Protein AF-M8AYQ0-F1 (afdb_monomer)

pLDDT: mean 82.87, std 12.77, range [53.0, 97.56]

Radius of gyration: 20.8 Å; Cα contacts (8 Å, |Δi|>4): 155; chains: 1; bounding box: 53×40×56 Å

Structure (mmCIF, N/CA/C/O backbone):
data_AF-M8AYQ0-F1
#
_entry.id   AF-M8AYQ0-F1
#
loop_
_atom_site.group_PDB
_atom_site.id
_atom_site.type_symbol
_atom_site.label_atom_id
_atom_site.label_alt_id
_atom_site.label_comp_id
_atom_site.label_asym_id
_atom_site.label_entity_id
_atom_site.label_seq_id
_atom_site.pdbx_PDB_ins_code
_atom_site.Cartn_x
_atom_site.Cartn_y
_atom_site.Cartn_z
_atom_site.occupancy
_atom_site.B_iso_or_equiv
_atom_site.auth_seq_id
_atom_site.auth_comp_id
_atom_site.auth_asym_id
_atom_site.auth_atom_id
_atom_sit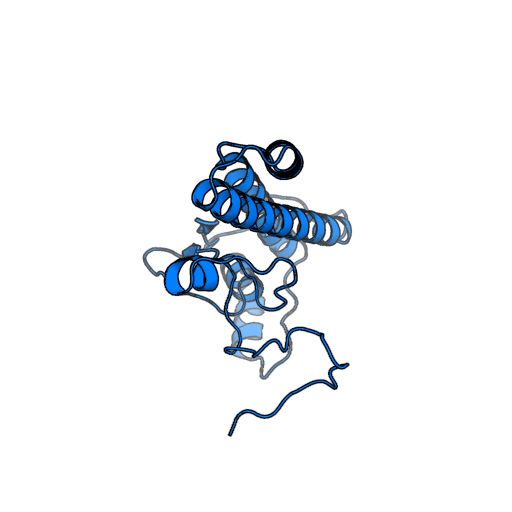e.pdbx_PDB_model_num
ATOM 1 N N . MET A 1 1 ? -28.569 -21.644 6.012 1.00 53.31 1 MET A N 1
ATOM 2 C CA . MET A 1 1 ? -27.765 -22.497 6.914 1.00 53.31 1 MET A CA 1
ATOM 3 C C . MET A 1 1 ? -26.409 -21.833 7.082 1.00 53.31 1 MET A C 1
ATOM 5 O O . MET A 1 1 ? -25.746 -21.615 6.079 1.00 53.31 1 MET A O 1
ATOM 9 N N . VAL A 1 2 ? -26.043 -21.424 8.299 1.00 66.50 2 VAL A N 1
ATOM 10 C CA . VAL A 1 2 ? -24.698 -20.899 8.597 1.00 66.50 2 VAL A CA 1
ATOM 11 C C . VAL A 1 2 ? -23.838 -22.090 9.001 1.00 66.50 2 VAL A C 1
ATOM 13 O O . VAL A 1 2 ? -24.199 -22.808 9.930 1.00 66.50 2 VAL A O 1
ATOM 16 N N . VAL A 1 3 ? -22.746 -22.325 8.277 1.00 73.12 3 VAL A N 1
ATOM 17 C CA . VAL A 1 3 ? -21.782 -23.386 8.590 1.00 73.12 3 VAL A CA 1
ATOM 18 C C . VAL A 1 3 ? -20.567 -22.737 9.234 1.00 73.12 3 VAL A C 1
ATOM 20 O O . VAL A 1 3 ? -19.994 -21.799 8.681 1.00 73.12 3 VAL A O 1
ATOM 23 N N . MET A 1 4 ? -20.187 -23.215 10.416 1.00 68.12 4 MET A N 1
ATOM 24 C CA . MET A 1 4 ? -19.004 -22.714 11.109 1.00 68.12 4 MET A CA 1
ATOM 25 C C . MET A 1 4 ? -17.754 -23.293 10.448 1.00 68.12 4 MET A C 1
ATOM 27 O O . MET A 1 4 ? -17.626 -24.506 10.322 1.00 68.12 4 MET A O 1
ATOM 31 N N . GLY A 1 5 ? -16.839 -22.421 10.021 1.00 65.88 5 GLY A N 1
ATOM 32 C CA . GLY A 1 5 ? -15.581 -22.844 9.396 1.00 65.8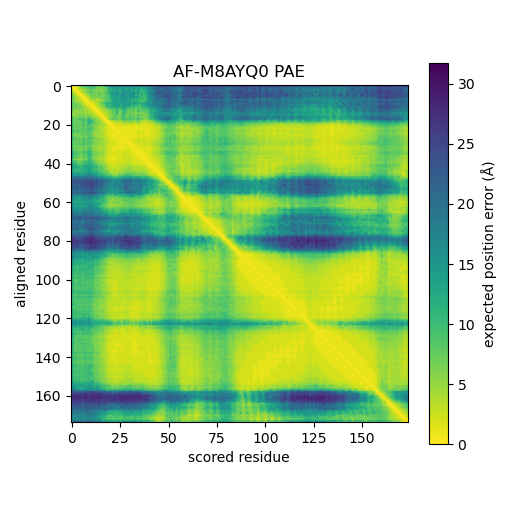8 5 GLY A CA 1
ATOM 33 C C . GLY A 1 5 ? -14.546 -23.392 10.384 1.00 65.88 5 GLY A C 1
ATOM 34 O O . GLY A 1 5 ? -13.645 -24.100 9.959 1.00 65.88 5 GLY A O 1
ATOM 35 N N . ASN A 1 6 ? -14.688 -23.079 11.677 1.00 73.88 6 ASN A N 1
ATOM 36 C CA . ASN A 1 6 ? -13.780 -23.481 12.753 1.00 73.88 6 ASN A CA 1
ATOM 37 C C . ASN A 1 6 ? -14.565 -24.102 13.919 1.00 73.88 6 ASN A C 1
ATOM 39 O O . ASN A 1 6 ? -15.767 -23.861 14.068 1.00 73.88 6 ASN A O 1
ATOM 43 N N . GLN A 1 7 ? -13.869 -24.862 14.765 1.00 75.31 7 GLN A N 1
ATOM 44 C CA . GLN A 1 7 ? -14.391 -25.365 16.034 1.00 75.31 7 GLN A CA 1
ATOM 45 C C . GLN A 1 7 ? -14.339 -24.247 17.089 1.00 75.31 7 GLN A C 1
ATOM 47 O O . GLN A 1 7 ? -13.349 -23.524 17.170 1.00 75.31 7 GLN A O 1
ATOM 52 N N . TYR A 1 8 ? -15.416 -24.073 17.859 1.00 79.06 8 TYR A N 1
ATOM 53 C CA . TYR A 1 8 ? -15.530 -23.020 18.874 1.00 79.06 8 TYR A CA 1
ATOM 54 C C . TYR A 1 8 ? -15.763 -23.630 20.251 1.00 79.06 8 TYR A C 1
ATOM 56 O O . TYR A 1 8 ? -16.659 -24.461 20.421 1.00 79.06 8 TYR A O 1
ATOM 64 N N . ASP A 1 9 ? -15.001 -23.161 21.234 1.00 84.62 9 ASP A N 1
ATOM 65 C CA . ASP A 1 9 ? -15.221 -23.503 22.633 1.00 84.62 9 ASP A CA 1
ATOM 66 C C . ASP A 1 9 ? -16.438 -22.764 23.201 1.00 84.62 9 ASP A C 1
ATOM 68 O O . ASP A 1 9 ? -16.834 -21.684 22.745 1.00 84.62 9 ASP A O 1
ATOM 72 N N . ARG A 1 10 ? -17.053 -23.346 24.237 1.00 78.31 10 ARG A N 1
ATOM 73 C CA . ARG A 1 10 ? -18.187 -22.715 24.925 1.00 78.31 10 ARG A CA 1
ATOM 74 C C . ARG A 1 10 ? -17.770 -21.368 25.517 1.00 78.31 10 ARG A C 1
ATOM 76 O O . ARG A 1 10 ? -16.771 -21.275 26.218 1.00 78.31 10 ARG A O 1
ATOM 83 N N . GLY A 1 11 ? -18.585 -20.343 25.273 1.00 80.75 11 GLY A N 1
ATOM 84 C CA . GLY A 1 11 ? -18.345 -18.977 25.752 1.00 80.75 11 GLY A CA 1
ATOM 85 C C . GLY A 1 11 ? -17.501 -18.115 24.808 1.00 80.75 11 GLY A C 1
ATOM 86 O O . GLY A 1 11 ? -17.438 -16.903 25.003 1.00 80.75 11 GLY A O 1
ATOM 87 N N . VAL A 1 12 ? -16.917 -18.694 23.752 1.00 77.62 12 VAL A N 1
ATOM 88 C CA . VAL A 1 12 ? -16.189 -17.934 22.730 1.00 77.62 12 VAL A CA 1
ATOM 89 C C . VAL A 1 12 ? -17.172 -17.347 21.717 1.00 77.62 12 VAL A C 1
ATOM 91 O O . VAL A 1 12 ? -18.087 -18.019 21.238 1.00 77.62 12 VAL A O 1
ATOM 94 N N . ARG A 1 13 ? -16.984 -16.069 21.366 1.00 76.06 13 ARG A N 1
ATOM 95 C CA . ARG A 1 13 ? -17.799 -15.395 20.350 1.00 76.06 13 ARG A CA 1
ATOM 96 C C . ARG A 1 13 ? -17.541 -16.018 18.975 1.00 76.06 13 ARG A C 1
ATOM 98 O O . ARG A 1 13 ? -16.441 -15.922 18.435 1.00 76.06 13 ARG A O 1
ATOM 105 N N . ALA A 1 14 ? -18.580 -16.605 18.390 1.00 74.19 14 ALA A N 1
ATOM 106 C CA . ALA A 1 14 ? -18.568 -17.074 17.011 1.00 74.19 14 ALA A CA 1
ATOM 107 C C . ALA A 1 14 ? -18.407 -15.888 16.039 1.00 74.19 14 ALA A C 1
ATOM 109 O O . ALA A 1 14 ? -19.184 -14.934 16.093 1.00 74.19 14 ALA A O 1
ATOM 110 N N . LYS A 1 15 ? -17.408 -15.944 15.146 1.00 71.31 15 LYS A N 1
ATOM 111 C CA . LYS A 1 15 ? -17.217 -14.968 14.057 1.00 71.31 15 LYS A CA 1
ATOM 112 C C . LYS A 1 15 ? -17.765 -15.560 12.754 1.00 71.31 15 LYS A C 1
ATOM 114 O O . LYS A 1 15 ? -17.395 -16.670 12.380 1.00 71.31 15 LYS A O 1
ATOM 119 N N . VAL A 1 16 ? -18.618 -14.818 12.052 1.00 73.69 16 VAL A N 1
ATOM 120 C CA . VAL A 1 16 ? -19.119 -15.190 10.717 1.00 73.69 16 VAL A CA 1
ATOM 121 C C . VAL A 1 16 ? -18.335 -14.402 9.669 1.00 73.69 16 VAL A C 1
ATOM 123 O O . VAL A 1 16 ? -18.207 -13.187 9.787 1.00 73.69 16 VAL A O 1
ATOM 126 N N . ARG A 1 17 ? -17.794 -15.082 8.648 1.00 69.56 17 ARG A N 1
ATOM 127 C CA . ARG A 1 17 ? -17.082 -14.427 7.538 1.00 69.56 17 ARG A CA 1
ATOM 128 C C . ARG A 1 17 ? -18.074 -13.939 6.484 1.00 69.56 17 ARG A C 1
ATOM 130 O O . ARG A 1 17 ? -18.755 -14.749 5.865 1.00 69.56 17 ARG A O 1
ATOM 137 N N . CYS A 1 18 ? -18.091 -12.634 6.227 1.00 72.19 18 CYS A N 1
ATOM 138 C CA . CYS A 1 18 ? -18.946 -11.989 5.222 1.00 72.19 18 CYS A CA 1
ATOM 139 C C . CYS A 1 18 ? -18.309 -11.944 3.813 1.00 72.19 18 CYS A C 1
ATOM 141 O O . CYS A 1 18 ? -18.601 -11.039 3.032 1.00 72.19 18 CYS A O 1
ATOM 143 N N . GLY A 1 19 ? -17.419 -12.891 3.491 1.00 80.38 19 GLY A N 1
ATOM 144 C CA . GLY A 1 19 ? -16.616 -12.888 2.259 1.00 80.38 19 GLY A CA 1
ATOM 145 C C . GLY A 1 19 ? -15.393 -11.953 2.306 1.00 80.38 19 GLY A C 1
ATOM 146 O O . GLY A 1 19 ? -15.196 -11.257 3.304 1.00 80.38 19 GLY A O 1
ATOM 147 N N . PRO A 1 20 ? -14.552 -11.951 1.254 1.00 87.81 20 PRO A N 1
ATOM 148 C CA . PRO A 1 20 ? -13.328 -11.153 1.202 1.00 87.81 20 PRO A CA 1
ATOM 149 C C . PRO A 1 20 ? -13.657 -9.667 1.001 1.00 87.81 20 PRO A C 1
ATOM 151 O O . PRO A 1 20 ? -14.150 -9.267 -0.054 1.00 87.81 20 PRO A O 1
ATOM 154 N N . GLN A 1 21 ? -13.414 -8.840 2.020 1.00 90.94 21 GLN A N 1
ATOM 155 C CA . GLN A 1 21 ? -13.665 -7.397 1.972 1.00 90.94 21 GLN A CA 1
ATOM 156 C C . GLN A 1 21 ? -12.535 -6.641 2.686 1.00 90.94 21 GLN A C 1
ATOM 158 O O . GLN A 1 21 ? -12.200 -7.018 3.808 1.00 90.94 21 GLN A O 1
ATOM 163 N N . PRO A 1 22 ? -11.974 -5.572 2.088 1.00 93.25 22 PRO A N 1
ATOM 164 C CA . PRO A 1 22 ? -10.960 -4.754 2.750 1.00 93.25 22 PRO A CA 1
ATOM 165 C C . PRO A 1 22 ? -11.555 -3.912 3.877 1.00 93.25 22 PRO A C 1
ATOM 167 O O . PRO A 1 22 ? -12.761 -3.638 3.889 1.00 93.25 22 PRO A O 1
ATOM 170 N N . ASN A 1 23 ? -10.706 -3.435 4.789 1.00 95.25 23 ASN A N 1
ATOM 171 C CA . ASN A 1 23 ? -11.144 -2.652 5.945 1.00 95.25 23 ASN A CA 1
ATOM 172 C C . ASN A 1 23 ? -11.806 -1.329 5.553 1.00 95.25 23 ASN A C 1
ATOM 174 O O . ASN A 1 23 ? -12.763 -0.919 6.204 1.00 95.25 23 ASN A O 1
ATOM 178 N N . SER A 1 24 ? -11.398 -0.710 4.442 1.00 93.94 24 SER A N 1
ATOM 179 C CA . SER A 1 24 ? -12.081 0.471 3.894 1.00 93.94 24 SER A CA 1
ATOM 180 C C . SER A 1 24 ? -13.564 0.199 3.601 1.00 93.94 24 SER A C 1
ATOM 182 O O . SER A 1 24 ? -14.431 1.016 3.908 1.00 93.94 24 SER A O 1
ATOM 184 N N . ARG A 1 25 ? -13.892 -0.992 3.084 1.00 93.62 25 ARG A N 1
ATOM 185 C CA . ARG A 1 25 ? -15.276 -1.414 2.825 1.00 93.62 25 ARG A CA 1
ATOM 186 C C . ARG A 1 25 ? -16.000 -1.833 4.103 1.00 93.62 25 ARG A C 1
ATOM 188 O O . ARG A 1 25 ? -17.195 -1.559 4.230 1.00 93.62 25 ARG A O 1
ATOM 195 N N . LEU A 1 26 ? -15.300 -2.493 5.029 1.00 93.12 26 LEU A N 1
ATOM 196 C CA . LEU A 1 26 ? -15.868 -2.879 6.323 1.00 93.12 26 LEU A CA 1
ATOM 197 C C . LEU A 1 26 ? -16.262 -1.650 7.147 1.00 93.12 26 LEU A C 1
ATOM 199 O O . LEU A 1 26 ? -17.371 -1.598 7.679 1.00 93.12 26 LEU A O 1
ATOM 203 N N . LEU A 1 27 ? -15.417 -0.619 7.147 1.00 93.94 27 LEU A N 1
ATOM 204 C CA . LEU A 1 27 ? -15.694 0.638 7.824 1.00 93.94 27 LEU A CA 1
ATOM 205 C C . LEU A 1 27 ? -16.919 1.339 7.233 1.00 93.94 27 LEU A C 1
ATOM 207 O O . LEU A 1 27 ? -17.840 1.679 7.972 1.00 93.94 27 LEU A O 1
ATOM 211 N N . LEU A 1 28 ? -16.953 1.529 5.911 1.00 92.38 28 LEU A N 1
ATOM 212 C CA . LEU A 1 28 ? -18.023 2.290 5.255 1.00 92.38 28 LEU A CA 1
ATOM 213 C C . LEU A 1 28 ? -19.396 1.619 5.369 1.00 92.38 28 LEU A C 1
ATOM 215 O O . LEU A 1 28 ? -20.400 2.309 5.530 1.00 92.38 28 LEU A O 1
ATOM 219 N N . ASN A 1 29 ? -19.448 0.287 5.300 1.00 92.12 29 ASN A N 1
ATOM 220 C CA . ASN A 1 29 ? -20.718 -0.442 5.263 1.00 92.12 29 ASN A CA 1
ATOM 221 C C . ASN A 1 29 ? -21.166 -0.963 6.631 1.00 92.12 29 ASN A C 1
ATOM 223 O O . ASN A 1 29 ? -22.359 -1.183 6.833 1.00 92.12 29 ASN A O 1
ATOM 227 N N . TYR A 1 30 ? -20.228 -1.193 7.552 1.00 91.06 30 TYR A N 1
ATOM 228 C CA . TYR A 1 30 ? -20.507 -1.867 8.823 1.00 91.06 30 TYR A CA 1
ATOM 229 C C . TYR A 1 30 ? -19.930 -1.146 10.050 1.00 91.06 30 TYR A C 1
ATOM 231 O O . TYR A 1 30 ? -20.244 -1.537 11.172 1.00 91.06 30 TYR A O 1
ATOM 239 N N . GLY A 1 31 ? -19.127 -0.092 9.872 1.00 91.25 31 GLY A N 1
ATOM 240 C CA . GLY A 1 31 ? -18.666 0.767 10.966 1.00 91.25 31 GLY A CA 1
ATOM 241 C C . GLY A 1 31 ? -17.554 0.178 11.835 1.00 91.25 31 GLY A C 1
ATOM 242 O O . GLY A 1 31 ? -17.376 0.634 12.963 1.00 91.25 31 GLY A O 1
ATOM 243 N N . PHE A 1 32 ? -16.818 -0.825 11.349 1.00 92.50 32 PHE A N 1
ATOM 244 C CA . PHE A 1 32 ? -15.717 -1.441 12.093 1.00 92.50 32 PHE A CA 1
ATOM 245 C C . PHE A 1 32 ? -14.485 -1.682 11.218 1.00 92.50 32 PHE A C 1
ATOM 247 O O . PHE A 1 32 ? -14.563 -1.696 9.991 1.00 92.50 32 PHE A O 1
ATOM 254 N N . VAL A 1 33 ? -13.353 -1.901 11.884 1.00 94.38 33 VAL A N 1
ATOM 255 C CA . VAL A 1 33 ? -12.067 -2.282 11.291 1.00 94.38 33 VAL A CA 1
ATOM 256 C C . VAL A 1 33 ? -11.620 -3.579 11.959 1.00 94.38 33 VAL A C 1
ATOM 258 O O . VAL A 1 33 ? -11.683 -3.686 13.185 1.00 94.38 33 VAL A O 1
ATOM 261 N N . ASP A 1 34 ? -11.2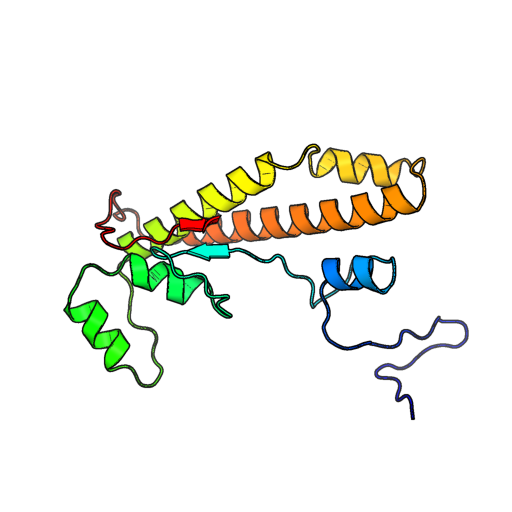12 -4.565 11.164 1.00 92.62 34 ASP A N 1
ATOM 262 C CA . ASP A 1 34 ? -10.652 -5.832 11.642 1.00 92.62 34 ASP A CA 1
ATOM 263 C C . ASP A 1 34 ? -9.131 -5.806 11.442 1.00 92.62 34 ASP A C 1
ATOM 265 O O . ASP A 1 34 ? -8.643 -5.749 10.313 1.00 92.62 34 ASP A O 1
ATOM 269 N N . GLU A 1 35 ? -8.377 -5.783 12.543 1.00 92.00 35 GLU A N 1
ATOM 270 C CA . GLU A 1 35 ? -6.914 -5.625 12.506 1.00 92.00 35 GLU A CA 1
ATOM 271 C C . GLU A 1 35 ? -6.202 -6.842 11.909 1.00 92.00 35 GLU A C 1
ATOM 273 O O . GLU A 1 35 ? -5.120 -6.697 11.348 1.00 92.00 35 GLU A O 1
ATOM 278 N N . ASP A 1 36 ? -6.843 -8.010 11.961 1.00 91.50 36 ASP A N 1
ATOM 279 C CA . ASP A 1 36 ? -6.307 -9.273 11.452 1.00 91.50 36 ASP A CA 1
ATOM 280 C C . ASP A 1 36 ? -6.880 -9.630 10.068 1.00 91.50 36 ASP A C 1
ATOM 282 O O . ASP A 1 36 ? -6.875 -10.798 9.673 1.00 91.50 36 ASP A O 1
ATOM 286 N N . ASN A 1 37 ? -7.442 -8.660 9.335 1.00 91.19 37 ASN A N 1
ATOM 287 C CA . ASN A 1 37 ? -8.119 -8.915 8.064 1.00 91.19 37 ASN A CA 1
ATOM 288 C C . ASN A 1 37 ? -7.128 -9.353 6.963 1.00 91.19 37 ASN A C 1
ATOM 290 O O . ASN A 1 37 ? -6.399 -8.514 6.432 1.00 91.19 37 ASN A O 1
ATOM 294 N N . PRO A 1 38 ? -7.145 -10.626 6.516 1.00 90.88 38 PRO A N 1
ATOM 295 C CA . PRO A 1 38 ? -6.203 -11.113 5.506 1.00 90.88 38 PRO A CA 1
ATOM 296 C C . PRO A 1 38 ? -6.550 -10.642 4.085 1.00 90.88 38 PRO A C 1
ATOM 298 O O . PRO A 1 38 ? -5.814 -10.923 3.146 1.00 90.88 38 PRO A O 1
ATOM 301 N N . TYR A 1 39 ? -7.694 -9.975 3.912 1.00 91.12 39 TYR A N 1
ATOM 302 C CA . TYR A 1 39 ? -8.167 -9.448 2.631 1.00 91.12 39 TYR A CA 1
ATOM 303 C C . TYR A 1 39 ? -8.029 -7.928 2.542 1.00 91.12 39 TYR A C 1
ATOM 305 O O . TYR A 1 39 ? -8.605 -7.316 1.634 1.00 91.12 39 TYR A O 1
ATOM 313 N N . ASP A 1 40 ? -7.335 -7.311 3.501 1.00 92.62 40 ASP A N 1
ATOM 314 C CA . ASP A 1 40 ? -7.110 -5.878 3.461 1.00 92.62 40 ASP A CA 1
ATOM 315 C C . ASP A 1 40 ? -6.179 -5.498 2.310 1.00 92.62 40 ASP A C 1
ATOM 317 O O . ASP A 1 40 ? -5.273 -6.242 1.933 1.00 92.62 40 ASP A O 1
ATOM 321 N N . ARG A 1 41 ? -6.467 -4.353 1.695 1.00 90.94 41 ARG A N 1
ATOM 322 C CA . ARG A 1 41 ? -5.727 -3.854 0.536 1.00 90.94 41 ARG A CA 1
ATOM 323 C C . ARG A 1 41 ? -5.945 -2.364 0.366 1.00 90.94 41 ARG A C 1
ATOM 325 O O . ARG A 1 41 ? -7.038 -1.848 0.605 1.00 90.94 41 ARG A O 1
ATOM 332 N N . ILE A 1 42 ? -4.923 -1.709 -0.160 1.00 88.69 42 ILE A N 1
ATOM 333 C CA . ILE A 1 42 ? -4.988 -0.328 -0.626 1.00 88.69 42 ILE A CA 1
ATOM 334 C C . ILE A 1 42 ? -5.137 -0.306 -2.147 1.00 88.69 42 ILE A C 1
ATOM 336 O O . ILE A 1 42 ? -4.534 -1.110 -2.853 1.00 88.69 42 ILE A O 1
ATOM 340 N N . ALA A 1 43 ? -5.959 0.607 -2.655 1.00 84.31 43 ALA A N 1
ATOM 341 C CA . ALA A 1 43 ? -6.052 0.853 -4.089 1.00 84.31 43 ALA A CA 1
ATOM 342 C C . ALA A 1 43 ? -4.944 1.823 -4.518 1.00 84.31 43 ALA A C 1
ATOM 344 O O . ALA A 1 43 ? -4.715 2.824 -3.834 1.00 84.31 43 ALA A O 1
ATOM 345 N N . ILE A 1 44 ? -4.288 1.527 -5.638 1.00 83.31 44 ILE A N 1
ATOM 346 C CA . ILE A 1 44 ? -3.316 2.394 -6.311 1.00 83.31 44 ILE A CA 1
ATOM 347 C C . ILE A 1 44 ? -3.862 2.658 -7.713 1.00 83.31 44 ILE A C 1
ATOM 349 O O . ILE A 1 44 ? -4.229 1.711 -8.410 1.00 83.31 44 ILE A O 1
ATOM 353 N N . GLU A 1 45 ? -3.950 3.927 -8.110 1.00 80.81 45 GLU A N 1
ATOM 354 C CA . GLU A 1 45 ? -4.397 4.297 -9.451 1.00 80.81 45 GLU A CA 1
ATOM 355 C C . GLU A 1 45 ? -3.187 4.427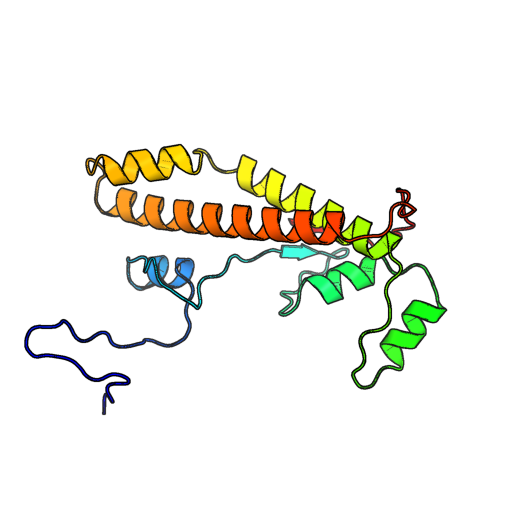 -10.381 1.00 80.81 45 GLU A C 1
ATOM 357 O O . GLU A 1 45 ? -2.260 5.195 -10.115 1.00 80.81 45 GLU A O 1
ATOM 362 N N . VAL A 1 46 ? -3.207 3.681 -11.488 1.00 77.12 46 VAL A N 1
ATOM 363 C CA . VAL A 1 46 ? -2.190 3.753 -12.544 1.00 77.12 46 VAL A CA 1
ATOM 364 C C . VAL A 1 46 ? -2.831 4.329 -13.800 1.00 77.12 46 VAL A C 1
ATOM 366 O O . VAL A 1 46 ? -3.887 3.866 -14.225 1.00 77.12 46 VAL A O 1
ATOM 369 N N . CYS A 1 47 ? -2.212 5.347 -14.396 1.00 71.38 47 CYS A N 1
ATOM 370 C CA . CYS A 1 47 ? -2.712 5.998 -15.608 1.00 71.38 47 CYS A CA 1
ATOM 371 C C . CYS A 1 47 ? -1.660 5.949 -16.722 1.00 71.38 47 CYS A C 1
ATOM 373 O O . CYS A 1 47 ? -0.499 6.278 -16.488 1.00 71.38 47 CYS A O 1
ATOM 375 N N . VAL A 1 48 ? -2.082 5.627 -17.948 1.00 68.88 48 VAL A N 1
ATOM 376 C CA . VAL A 1 48 ? -1.288 5.828 -19.174 1.00 68.88 48 VAL A CA 1
ATOM 377 C C . VAL A 1 48 ? -2.106 6.731 -20.095 1.00 68.88 48 VAL A C 1
ATOM 379 O O . VAL A 1 48 ? -3.194 6.374 -20.544 1.00 68.88 48 VAL A O 1
ATOM 382 N N . GLY A 1 49 ? -1.639 7.957 -20.333 1.00 68.38 49 GLY A N 1
ATOM 383 C CA . GLY A 1 49 ? -2.401 8.937 -21.112 1.00 68.38 49 GLY A CA 1
ATOM 384 C C . GLY A 1 49 ? -3.736 9.324 -20.454 1.00 68.38 49 GLY A C 1
ATOM 385 O O . GLY A 1 49 ? -3.760 9.821 -19.329 1.00 68.38 49 GLY A O 1
ATOM 386 N N . LYS A 1 50 ? -4.856 9.161 -21.174 1.00 58.72 50 LYS A N 1
ATOM 387 C CA . LYS A 1 50 ? -6.214 9.495 -20.684 1.00 58.72 50 LYS A CA 1
ATOM 388 C C . LYS A 1 50 ? -6.977 8.291 -20.127 1.00 58.72 50 LYS A C 1
ATOM 390 O O . LYS A 1 50 ? -8.097 8.465 -19.644 1.00 58.72 50 LYS A O 1
ATOM 395 N N . GLU A 1 51 ? -6.406 7.098 -20.219 1.00 56.56 51 GLU A N 1
ATOM 396 C CA . GLU A 1 51 ? -7.079 5.863 -19.842 1.00 56.56 51 GLU A CA 1
ATOM 397 C C . GLU A 1 51 ? -6.848 5.573 -18.357 1.00 56.56 51 GLU A C 1
ATOM 399 O O . GLU A 1 51 ? -5.738 5.703 -17.833 1.00 56.56 51 GLU A O 1
ATOM 404 N N . LYS A 1 52 ? -7.943 5.239 -17.668 1.00 55.78 52 LYS A N 1
ATOM 405 C CA . LYS A 1 52 ? -7.962 4.845 -16.261 1.00 55.78 52 LYS A CA 1
ATOM 406 C C . LYS A 1 52 ? -8.475 3.417 -16.193 1.00 55.78 52 LYS A C 1
ATOM 408 O O . LYS A 1 52 ? -9.684 3.207 -16.275 1.00 55.78 52 LYS A O 1
ATOM 413 N N . GLU A 1 53 ? -7.582 2.454 -16.028 1.00 53.88 53 GLU A N 1
ATOM 414 C CA . GLU A 1 53 ? -7.975 1.069 -15.782 1.00 53.88 53 GLU A CA 1
ATOM 415 C C . GLU A 1 53 ? -7.547 0.631 -14.384 1.00 53.88 53 GLU A C 1
ATOM 417 O O . GLU A 1 53 ? -6.472 0.968 -13.892 1.00 53.88 53 GLU A O 1
ATOM 422 N N . THR A 1 54 ? -8.433 -0.108 -13.713 1.00 53.00 54 THR A N 1
ATOM 423 C CA . THR A 1 54 ? -8.102 -0.782 -12.455 1.00 53.00 54 THR A CA 1
ATOM 424 C C . THR A 1 54 ? -7.528 -2.141 -12.795 1.00 53.00 54 THR A C 1
ATOM 426 O O . THR A 1 54 ? -8.225 -2.991 -13.343 1.00 53.00 54 THR A O 1
ATOM 429 N N . ILE A 1 55 ? -6.262 -2.348 -12.460 1.00 60.34 55 ILE A N 1
ATOM 430 C CA . ILE A 1 55 ? -5.515 -3.518 -12.905 1.00 60.34 55 ILE A CA 1
ATOM 431 C C . ILE A 1 55 ? -5.299 -4.438 -11.714 1.00 60.34 55 ILE A C 1
ATOM 433 O O . ILE A 1 55 ? -4.867 -3.997 -10.650 1.00 60.34 55 ILE A O 1
ATOM 437 N N . SER A 1 56 ? -5.628 -5.721 -11.885 1.00 54.91 56 SER A N 1
ATOM 438 C CA . SER A 1 56 ? -5.483 -6.723 -10.821 1.00 54.91 56 SER A CA 1
ATOM 439 C C . SER A 1 56 ? -4.015 -6.988 -10.472 1.00 54.91 56 SER A C 1
ATOM 441 O O . SER A 1 56 ? -3.707 -7.273 -9.318 1.00 54.91 56 SER A O 1
ATOM 443 N N . GLU A 1 57 ? -3.114 -6.868 -11.450 1.00 70.25 57 GLU A N 1
ATOM 444 C CA . GLU A 1 57 ? -1.669 -7.024 -11.284 1.00 70.25 57 GLU A CA 1
ATOM 445 C C . GLU A 1 57 ? -0.939 -5.757 -11.745 1.00 70.25 57 GLU A C 1
ATOM 447 O O . GLU A 1 57 ? -0.700 -5.532 -12.929 1.00 70.25 57 GLU A O 1
ATOM 452 N N . MET A 1 58 ? -0.588 -4.900 -10.786 1.00 79.44 58 MET A N 1
ATOM 453 C CA . MET A 1 58 ? 0.006 -3.590 -11.061 1.00 79.44 58 MET A CA 1
ATOM 454 C C . MET A 1 58 ? 1.401 -3.686 -11.701 1.00 79.44 58 MET A C 1
ATOM 456 O O . MET A 1 58 ? 1.704 -2.932 -12.619 1.00 79.44 58 MET A O 1
ATOM 460 N N . LEU A 1 59 ? 2.260 -4.598 -11.227 1.00 77.50 59 LEU A N 1
ATOM 461 C CA . LEU A 1 59 ? 3.662 -4.672 -11.662 1.00 77.50 59 LEU A CA 1
ATOM 462 C C . LEU A 1 59 ? 3.830 -5.043 -13.144 1.00 77.50 59 LEU A C 1
ATOM 464 O O . LEU A 1 59 ? 4.577 -4.335 -13.820 1.00 77.50 59 LEU A O 1
ATOM 468 N N . PRO A 1 60 ? 3.150 -6.074 -13.689 1.00 78.69 60 PRO A N 1
ATOM 469 C CA . PRO A 1 60 ? 3.177 -6.341 -15.126 1.00 78.69 60 PRO A CA 1
ATOM 470 C C . PRO A 1 60 ? 2.780 -5.121 -15.955 1.00 78.69 60 PRO A C 1
ATOM 472 O O . PRO A 1 60 ? 3.439 -4.811 -16.942 1.00 78.69 60 PRO A O 1
ATOM 475 N N . TYR A 1 61 ? 1.762 -4.377 -15.521 1.00 78.69 61 TYR A N 1
ATOM 476 C CA . TYR A 1 61 ? 1.334 -3.186 -16.242 1.00 78.69 61 TYR A CA 1
ATOM 477 C C . TYR A 1 61 ? 2.328 -2.029 -16.156 1.00 78.69 61 TYR A C 1
ATOM 479 O O . TYR A 1 61 ? 2.582 -1.368 -17.159 1.00 78.69 61 TYR A O 1
ATOM 487 N N . LEU A 1 62 ? 2.935 -1.799 -14.987 1.00 81.25 62 LEU A N 1
ATOM 488 C CA . LEU A 1 62 ? 4.000 -0.805 -14.868 1.00 81.25 62 LEU A CA 1
ATOM 489 C C . LEU A 1 62 ? 5.167 -1.150 -15.794 1.00 81.25 62 LEU A C 1
ATOM 491 O O . LEU A 1 62 ? 5.636 -0.279 -16.519 1.00 81.25 62 LEU A O 1
ATOM 495 N N . ARG A 1 63 ? 5.573 -2.426 -15.836 1.00 82.94 63 ARG A N 1
ATOM 496 C CA . ARG A 1 63 ? 6.641 -2.913 -16.720 1.00 82.94 63 ARG A CA 1
ATOM 497 C C . ARG A 1 63 ? 6.360 -2.613 -18.190 1.00 82.94 63 ARG A C 1
ATOM 499 O O . ARG A 1 63 ? 7.278 -2.163 -18.866 1.00 82.94 63 ARG A O 1
ATOM 506 N N . LEU A 1 64 ? 5.116 -2.767 -18.659 1.00 78.88 64 LEU A N 1
ATOM 507 C CA . LEU A 1 64 ? 4.744 -2.464 -20.050 1.00 78.88 64 LEU A CA 1
ATOM 508 C C . LEU A 1 64 ? 5.117 -1.037 -20.476 1.00 78.88 64 LEU A C 1
ATOM 510 O O . LEU A 1 64 ? 5.580 -0.841 -21.595 1.00 78.88 64 LEU A O 1
ATOM 514 N N . GLY A 1 65 ? 4.971 -0.042 -19.598 1.00 77.56 65 GLY A N 1
ATOM 515 C CA . GLY A 1 65 ? 5.304 1.344 -19.948 1.00 77.56 65 GLY A CA 1
ATOM 516 C C . GLY A 1 65 ? 6.804 1.649 -20.031 1.00 77.56 65 GLY A C 1
ATOM 517 O O . GLY A 1 65 ? 7.196 2.667 -20.603 1.00 77.56 65 GLY A O 1
ATOM 518 N N . TYR A 1 66 ? 7.649 0.765 -19.497 1.00 78.50 66 TYR A N 1
ATOM 519 C CA . TYR A 1 66 ? 9.111 0.874 -19.567 1.00 78.50 66 TYR A CA 1
ATOM 520 C C . TYR A 1 66 ? 9.729 0.004 -20.668 1.00 78.50 66 TYR A C 1
ATOM 522 O O . TYR A 1 66 ? 10.954 -0.026 -20.811 1.00 78.50 66 TYR A O 1
ATOM 530 N N . ILE A 1 67 ? 8.906 -0.678 -21.468 1.00 77.38 67 ILE A N 1
ATOM 531 C CA . ILE A 1 67 ? 9.373 -1.404 -22.648 1.00 77.38 67 ILE A CA 1
ATOM 532 C C . ILE A 1 67 ? 9.722 -0.388 -23.721 1.00 77.38 67 ILE A C 1
ATOM 534 O O . ILE A 1 67 ? 8.894 0.415 -24.155 1.00 77.38 67 ILE A O 1
ATOM 538 N N . SER A 1 68 ? 10.979 -0.428 -24.136 1.00 70.31 68 SER A N 1
ATOM 539 C CA . SER A 1 68 ? 11.483 0.412 -25.220 1.00 70.31 68 SER A CA 1
ATOM 540 C C . SER A 1 68 ? 12.000 -0.412 -26.396 1.00 70.31 68 SER A C 1
ATOM 542 O O . SER A 1 68 ? 12.196 0.142 -27.476 1.00 70.31 68 SER A O 1
ATOM 544 N N . ASP A 1 69 ? 12.203 -1.716 -26.203 1.00 72.44 69 ASP A N 1
ATOM 545 C CA . ASP A 1 69 ? 12.750 -2.613 -27.210 1.00 72.44 69 ASP A CA 1
ATOM 546 C C . ASP A 1 69 ? 11.638 -3.363 -27.978 1.00 72.44 69 ASP A C 1
ATOM 548 O O . ASP A 1 69 ? 10.750 -3.962 -27.359 1.00 72.44 69 ASP A O 1
ATOM 552 N N . PRO A 1 70 ? 11.638 -3.343 -29.326 1.00 72.81 70 PRO A N 1
ATOM 553 C CA . PRO A 1 70 ? 10.651 -4.064 -30.126 1.00 72.81 70 PRO A CA 1
ATOM 554 C C . PRO A 1 70 ? 10.650 -5.580 -29.899 1.00 72.81 70 PRO A C 1
ATOM 556 O O . PRO A 1 70 ? 9.580 -6.186 -29.989 1.00 72.81 70 PRO A O 1
ATOM 559 N N . ASP A 1 71 ? 11.799 -6.190 -29.594 1.00 72.31 71 ASP A N 1
ATOM 560 C CA . ASP A 1 71 ? 11.886 -7.636 -29.367 1.00 72.31 71 ASP A CA 1
ATOM 561 C C . ASP A 1 71 ? 11.272 -8.020 -28.006 1.00 72.31 71 ASP A C 1
ATOM 563 O O . ASP A 1 71 ? 10.524 -9.000 -27.924 1.00 72.31 71 ASP A O 1
ATOM 567 N N . GLU A 1 72 ? 11.468 -7.198 -26.962 1.00 73.19 72 GLU A N 1
ATOM 568 C CA . GLU A 1 72 ? 10.741 -7.309 -25.682 1.00 73.19 72 GLU A CA 1
ATOM 569 C C . GLU A 1 72 ? 9.213 -7.231 -25.883 1.00 73.19 72 GLU A C 1
ATOM 571 O O . GLU A 1 72 ? 8.466 -8.046 -25.332 1.00 73.19 72 GLU A O 1
ATOM 576 N N . MET A 1 73 ? 8.734 -6.302 -26.723 1.00 75.00 73 MET A N 1
ATOM 577 C CA . MET A 1 73 ? 7.304 -6.162 -27.038 1.00 75.00 73 MET A CA 1
ATOM 578 C C . MET A 1 73 ? 6.751 -7.394 -27.774 1.00 75.00 73 MET A C 1
ATOM 580 O O . MET A 1 73 ? 5.659 -7.873 -27.459 1.00 75.00 73 MET A O 1
ATOM 584 N N . GLN A 1 74 ? 7.501 -7.940 -28.738 1.00 72.56 74 GLN A N 1
ATOM 585 C CA . GLN A 1 74 ? 7.101 -9.143 -29.478 1.00 72.56 74 GLN A CA 1
ATOM 586 C C . GLN A 1 74 ? 7.067 -10.391 -28.594 1.00 72.56 74 GLN A C 1
ATOM 588 O O . GLN A 1 74 ? 6.181 -11.231 -28.769 1.00 72.56 74 GLN A O 1
ATOM 593 N N . CYS A 1 75 ? 7.974 -10.501 -27.618 1.00 72.69 75 CYS A N 1
ATOM 594 C CA . CYS A 1 75 ? 7.943 -11.580 -26.633 1.00 72.69 75 CYS A CA 1
ATOM 595 C C . CYS A 1 75 ? 6.612 -11.596 -25.871 1.00 72.69 75 CYS A C 1
ATOM 597 O O . CYS A 1 75 ? 5.979 -12.645 -25.760 1.00 72.69 75 CYS A O 1
ATOM 599 N N . ILE A 1 76 ? 6.151 -10.435 -25.392 1.00 72.19 76 ILE A N 1
ATOM 600 C CA . ILE A 1 76 ? 4.910 -10.338 -24.608 1.00 72.19 76 ILE A CA 1
ATOM 601 C C . ILE A 1 76 ? 3.694 -10.725 -25.445 1.00 72.19 76 ILE A C 1
ATOM 603 O O . ILE A 1 76 ? 2.820 -11.438 -24.962 1.00 72.19 76 ILE A O 1
ATOM 607 N N . LEU A 1 77 ? 3.653 -10.290 -26.705 1.00 73.88 77 LEU A N 1
ATOM 608 C CA . LEU A 1 77 ? 2.563 -10.620 -27.626 1.00 73.88 77 LEU A CA 1
ATOM 609 C C . LEU A 1 77 ? 2.552 -12.101 -28.033 1.00 73.88 77 LEU A C 1
ATOM 611 O O . LEU A 1 77 ? 1.497 -12.625 -28.385 1.00 73.88 77 LEU A O 1
ATOM 615 N N . SER A 1 78 ? 3.713 -12.761 -27.997 1.00 72.62 78 SER A N 1
ATOM 616 C CA . SER A 1 78 ? 3.889 -14.159 -28.416 1.00 72.62 78 SER A CA 1
ATOM 617 C C . SER A 1 78 ? 3.855 -15.160 -27.254 1.00 72.62 78 SER A C 1
ATOM 619 O O . SER A 1 78 ? 3.842 -16.366 -27.493 1.00 72.62 78 SER A O 1
ATOM 621 N N . SER A 1 79 ? 3.880 -14.688 -26.005 1.00 64.38 79 SER A N 1
ATOM 622 C CA . SER A 1 79 ? 3.935 -15.532 -24.809 1.00 64.38 79 SER A CA 1
ATOM 623 C C . SER A 1 79 ? 2.563 -16.131 -24.472 1.00 64.38 79 SER A C 1
ATOM 625 O O . SER A 1 79 ? 1.619 -15.413 -24.149 1.00 64.38 79 SER A O 1
ATOM 627 N N . GLU A 1 80 ? 2.473 -17.466 -24.468 1.00 56.94 80 GLU A N 1
ATOM 628 C CA . GLU A 1 80 ? 1.366 -18.233 -23.871 1.00 56.94 80 GLU A CA 1
ATOM 629 C C . GLU A 1 80 ? 1.680 -18.656 -22.417 1.00 56.94 80 GLU A C 1
ATOM 631 O O . GLU A 1 80 ? 1.406 -19.787 -22.017 1.00 56.94 80 GLU A O 1
ATOM 636 N N . GLY A 1 81 ? 2.259 -17.762 -21.601 1.00 55.47 81 GLY A N 1
ATOM 637 C CA . GLY A 1 81 ? 2.265 -17.930 -20.138 1.00 55.47 81 GLY A CA 1
ATOM 638 C C . GLY A 1 81 ? 3.604 -17.817 -19.405 1.00 55.47 81 GLY A C 1
ATOM 639 O O . GLY A 1 81 ? 3.590 -17.866 -18.177 1.00 55.47 81 GLY A O 1
ATOM 640 N N . ASP A 1 82 ? 4.729 -17.605 -20.094 1.00 56.38 82 ASP A N 1
ATOM 641 C CA . ASP A 1 82 ? 6.008 -17.296 -19.436 1.00 56.38 82 ASP A CA 1
ATOM 642 C C . ASP A 1 82 ? 6.235 -15.778 -19.374 1.00 56.38 82 ASP A C 1
ATOM 644 O O . ASP A 1 82 ? 6.070 -15.056 -20.364 1.00 56.38 82 ASP A O 1
ATOM 648 N N . THR A 1 83 ? 6.617 -15.270 -18.198 1.00 58.16 83 THR A N 1
ATOM 649 C CA . THR A 1 83 ? 6.960 -13.853 -18.014 1.00 58.16 83 THR A CA 1
ATOM 650 C C . THR A 1 83 ? 8.214 -13.521 -18.813 1.00 58.16 83 THR A C 1
ATOM 652 O O . THR A 1 83 ? 9.304 -13.982 -18.470 1.00 58.16 83 THR A O 1
ATOM 655 N N . CYS A 1 84 ? 8.064 -12.707 -19.858 1.00 63.12 84 CYS A N 1
ATOM 656 C CA . CYS A 1 84 ? 9.191 -12.195 -20.627 1.00 63.12 84 CYS A CA 1
ATOM 657 C C . CYS A 1 84 ? 10.196 -11.484 -19.705 1.00 63.12 84 CYS A C 1
ATOM 659 O O . CYS A 1 84 ? 9.781 -10.717 -18.827 1.00 63.12 84 CYS A O 1
ATOM 661 N N . PRO A 1 85 ? 11.506 -11.735 -19.870 1.00 63.75 85 PRO A N 1
ATOM 662 C CA . PRO A 1 85 ? 12.524 -11.089 -19.060 1.00 63.75 85 PRO A CA 1
ATOM 663 C C . PRO A 1 85 ? 12.535 -9.588 -19.360 1.00 63.75 85 PRO A C 1
ATOM 665 O O . PRO A 1 85 ? 12.795 -9.174 -20.484 1.00 63.75 85 PRO A O 1
ATOM 668 N N . VAL A 1 86 ? 12.245 -8.778 -18.343 1.00 72.12 86 VAL A N 1
ATOM 669 C CA . VAL A 1 86 ? 12.384 -7.319 -18.398 1.00 72.12 86 VAL A CA 1
ATOM 670 C C . VAL A 1 86 ? 13.833 -6.964 -18.081 1.00 72.12 86 VAL A C 1
ATOM 672 O O . VAL A 1 86 ? 14.442 -7.575 -17.196 1.00 72.12 86 VAL A O 1
ATOM 675 N N . SER A 1 87 ? 14.402 -5.982 -18.786 1.00 79.56 87 SER A N 1
ATOM 676 C CA . SER A 1 87 ? 15.769 -5.542 -18.503 1.00 79.56 87 SER A CA 1
ATOM 677 C C . SER A 1 87 ? 15.932 -5.113 -17.027 1.00 79.56 87 SER A C 1
ATOM 679 O O . SER A 1 87 ? 15.032 -4.477 -16.464 1.00 79.56 87 SER A O 1
ATOM 681 N N . PRO A 1 88 ? 17.085 -5.381 -16.377 1.00 83.81 88 PRO A N 1
ATOM 682 C CA . PRO A 1 88 ? 17.331 -4.936 -15.001 1.00 83.81 88 PRO A CA 1
ATOM 683 C C . PRO A 1 88 ? 17.175 -3.419 -14.809 1.00 83.81 88 PRO A C 1
ATOM 685 O O . PRO A 1 88 ? 16.802 -2.960 -13.731 1.00 83.81 88 PRO A O 1
ATOM 688 N N . CYS A 1 89 ? 17.443 -2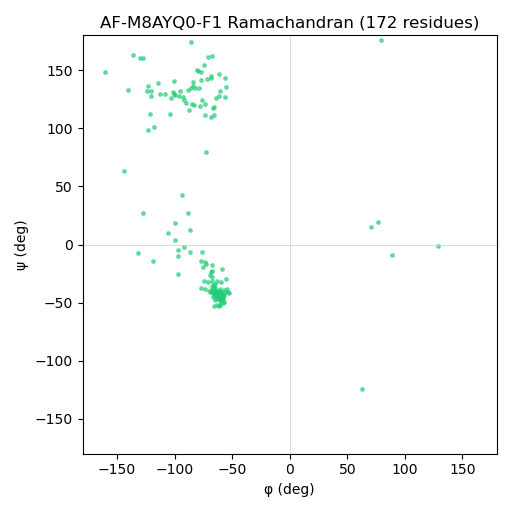.637 -15.860 1.00 84.19 89 CYS A N 1
ATOM 689 C CA . CYS A 1 89 ? 17.243 -1.190 -15.864 1.00 84.19 89 CYS A CA 1
ATOM 690 C C . CYS A 1 89 ? 15.748 -0.845 -15.754 1.00 84.19 89 CYS A C 1
ATOM 692 O O . CYS A 1 89 ? 15.347 -0.100 -14.860 1.00 84.19 89 CYS A O 1
ATOM 694 N N . SER A 1 90 ? 14.914 -1.420 -16.625 1.00 82.12 90 SER A N 1
ATOM 695 C CA . SER A 1 90 ? 13.467 -1.182 -16.633 1.00 82.12 90 SER A CA 1
ATOM 696 C C . SER A 1 90 ? 12.812 -1.631 -15.324 1.00 82.12 90 SER A C 1
ATOM 698 O O . SER A 1 90 ? 11.984 -0.903 -14.779 1.00 82.12 90 SER A O 1
ATOM 700 N N . GLU A 1 91 ? 13.240 -2.766 -14.760 1.00 85.94 91 GLU A N 1
ATOM 701 C CA . GLU A 1 91 ? 12.761 -3.228 -13.450 1.00 85.94 91 GLU A CA 1
ATOM 702 C C . GLU A 1 91 ? 13.113 -2.232 -12.337 1.00 85.94 91 GLU A C 1
ATOM 704 O O . GLU A 1 91 ? 12.261 -1.876 -11.520 1.00 85.94 91 GLU A O 1
ATOM 709 N N . ARG A 1 92 ? 14.347 -1.708 -12.338 1.00 88.12 92 ARG A N 1
ATOM 710 C CA . ARG A 1 92 ? 14.747 -0.668 -11.388 1.00 88.12 92 ARG A CA 1
ATOM 711 C C . ARG A 1 92 ? 13.902 0.593 -11.531 1.00 88.12 92 ARG A C 1
ATOM 713 O O . ARG A 1 92 ? 13.470 1.139 -10.523 1.00 88.12 92 ARG A O 1
ATOM 720 N N . ALA A 1 93 ? 13.639 1.034 -12.758 1.00 86.88 93 ALA A N 1
ATOM 721 C CA . ALA A 1 93 ? 12.853 2.237 -13.010 1.00 86.88 93 ALA A CA 1
ATOM 722 C C . ALA A 1 93 ? 11.401 2.103 -12.512 1.00 86.88 93 ALA A C 1
ATOM 724 O O . ALA A 1 93 ? 10.889 3.030 -11.881 1.00 86.88 93 ALA A O 1
ATOM 725 N N . VAL A 1 94 ? 10.771 0.939 -12.719 1.00 87.56 94 VAL A N 1
ATOM 726 C CA . VAL A 1 94 ? 9.437 0.615 -12.178 1.00 87.56 94 VAL A CA 1
ATOM 727 C C . VAL A 1 94 ? 9.434 0.664 -10.649 1.00 87.56 94 VAL A C 1
ATOM 729 O O . VAL A 1 94 ? 8.551 1.277 -10.042 1.00 87.56 94 VAL A O 1
ATOM 732 N N . LEU A 1 95 ? 10.423 0.033 -10.011 1.00 89.75 95 LEU A N 1
ATOM 733 C CA . LEU A 1 95 ? 10.519 -0.009 -8.552 1.00 89.75 95 LEU A CA 1
ATOM 734 C C . LEU A 1 95 ? 10.827 1.369 -7.955 1.00 89.75 95 LEU A C 1
ATOM 736 O O . LEU A 1 95 ? 10.203 1.745 -6.965 1.00 89.75 95 LEU A O 1
ATOM 740 N N . ASP A 1 96 ? 11.720 2.151 -8.565 1.00 90.19 96 ASP A N 1
ATOM 741 C CA . ASP A 1 96 ? 12.021 3.523 -8.143 1.00 90.19 96 ASP A CA 1
ATOM 742 C C . ASP A 1 96 ? 10.767 4.408 -8.236 1.00 90.19 96 ASP A C 1
ATOM 744 O O . ASP A 1 96 ? 10.460 5.150 -7.298 1.00 90.19 96 ASP A O 1
ATOM 748 N N . GLN A 1 97 ? 9.987 4.284 -9.318 1.00 89.12 97 GLN A N 1
ATOM 749 C CA . GLN A 1 97 ? 8.712 4.987 -9.459 1.00 89.12 97 GLN A CA 1
ATOM 750 C C . GLN A 1 97 ? 7.730 4.605 -8.341 1.00 89.12 97 GLN A C 1
ATOM 752 O O . GLN A 1 97 ? 7.117 5.482 -7.721 1.00 89.12 97 GLN A O 1
ATOM 757 N N . LEU A 1 98 ? 7.601 3.308 -8.051 1.00 90.81 98 LEU A N 1
ATOM 758 C CA . LEU A 1 98 ? 6.742 2.812 -6.979 1.00 90.81 98 LEU A CA 1
ATOM 759 C C . LEU A 1 98 ? 7.202 3.321 -5.605 1.00 90.81 98 LEU A C 1
ATOM 761 O O . LEU A 1 98 ? 6.380 3.763 -4.805 1.00 90.81 98 LEU A O 1
ATOM 765 N N . VAL A 1 99 ? 8.509 3.320 -5.336 1.00 94.25 99 VAL A N 1
ATOM 766 C CA . VAL A 1 99 ? 9.091 3.846 -4.093 1.00 94.25 99 VAL A CA 1
ATOM 767 C C . VAL A 1 99 ? 8.782 5.331 -3.923 1.00 94.25 99 VAL A C 1
ATOM 769 O O . VAL A 1 99 ? 8.392 5.749 -2.829 1.00 94.25 99 VAL A O 1
ATOM 772 N N . VAL A 1 100 ? 8.939 6.130 -4.982 1.00 94.38 100 VAL A N 1
ATOM 773 C CA . VAL A 1 100 ? 8.600 7.560 -4.957 1.00 94.38 100 VAL A CA 1
ATOM 774 C C . VAL A 1 100 ? 7.118 7.744 -4.643 1.00 94.38 100 VAL A C 1
ATOM 776 O O . VAL A 1 100 ? 6.787 8.486 -3.719 1.00 94.38 100 VAL A O 1
ATOM 779 N N . TYR A 1 101 ? 6.238 7.013 -5.331 1.00 94.00 101 TYR A N 1
ATOM 780 C CA . TYR A 1 101 ? 4.798 7.066 -5.088 1.00 94.00 101 TYR A CA 1
ATOM 781 C C . TYR A 1 101 ? 4.427 6.713 -3.640 1.00 94.00 101 TYR A C 1
ATOM 783 O O . TYR A 1 101 ? 3.719 7.471 -2.977 1.00 94.00 101 TYR A O 1
ATOM 791 N N . LEU A 1 102 ? 4.939 5.592 -3.120 1.00 94.81 102 LEU A N 1
ATOM 792 C CA . LEU A 1 102 ? 4.659 5.136 -1.756 1.00 94.81 102 LEU A CA 1
ATOM 793 C C . LEU A 1 102 ? 5.125 6.159 -0.710 1.00 94.81 102 LEU A C 1
ATOM 795 O O . LEU A 1 102 ? 4.396 6.434 0.244 1.00 94.81 102 LEU A O 1
ATOM 799 N N . LYS A 1 103 ? 6.303 6.769 -0.908 1.00 96.56 103 LYS A N 1
ATOM 800 C CA . LYS A 1 103 ? 6.817 7.840 -0.038 1.00 96.56 103 LYS A CA 1
ATOM 801 C C . LYS A 1 103 ? 5.938 9.087 -0.089 1.00 96.56 103 LYS A C 1
ATOM 803 O O . LYS A 1 103 ? 5.596 9.622 0.962 1.00 96.56 103 LYS A O 1
ATOM 808 N N . SER A 1 104 ? 5.547 9.529 -1.284 1.00 96.06 104 SER A N 1
ATOM 809 C CA . SER A 1 104 ? 4.648 10.675 -1.454 1.00 96.06 104 SER A CA 1
ATOM 810 C C . SER A 1 104 ? 3.287 10.430 -0.806 1.00 96.06 104 SER A C 1
ATOM 812 O O . SER A 1 104 ? 2.764 11.313 -0.130 1.00 96.06 104 SER A O 1
ATOM 814 N N . ARG A 1 105 ? 2.739 9.218 -0.946 1.00 95.25 105 ARG A N 1
ATOM 815 C CA . ARG A 1 105 ? 1.471 8.835 -0.318 1.00 95.25 105 ARG A CA 1
ATOM 816 C C . ARG A 1 105 ? 1.568 8.799 1.205 1.00 95.25 105 ARG A C 1
ATOM 818 O O . ARG A 1 105 ? 0.680 9.327 1.864 1.00 95.25 105 ARG A O 1
ATOM 825 N N . LEU A 1 106 ? 2.646 8.241 1.763 1.00 96.56 106 LEU A N 1
ATOM 826 C CA . LEU A 1 106 ? 2.912 8.278 3.207 1.00 96.56 106 LEU A CA 1
ATOM 827 C C . LEU A 1 106 ? 3.020 9.717 3.730 1.00 96.56 106 LEU A C 1
ATOM 829 O O . LEU A 1 106 ? 2.420 10.039 4.752 1.00 96.56 106 LEU A O 1
ATOM 833 N N . ALA A 1 107 ? 3.722 10.593 3.006 1.00 96.56 107 ALA A N 1
ATOM 834 C CA . ALA A 1 107 ? 3.867 12.005 3.365 1.00 96.56 107 ALA A CA 1
ATOM 835 C C . ALA A 1 107 ? 2.557 12.810 3.258 1.00 96.56 107 ALA A C 1
ATOM 837 O O . ALA A 1 107 ? 2.458 13.894 3.827 1.00 96.56 107 ALA A O 1
ATOM 838 N N . GLY A 1 108 ? 1.556 12.297 2.534 1.00 96.12 108 GLY A N 1
ATOM 839 C CA . GLY A 1 108 ? 0.239 12.921 2.407 1.00 96.12 108 GLY A CA 1
ATOM 840 C C . GLY A 1 108 ? -0.670 12.739 3.627 1.00 96.12 108 GLY A C 1
ATOM 841 O O . GLY A 1 108 ? -1.686 13.428 3.726 1.00 96.12 108 GLY A O 1
ATOM 842 N N . TYR A 1 109 ? -0.341 11.833 4.555 1.00 96.62 109 TY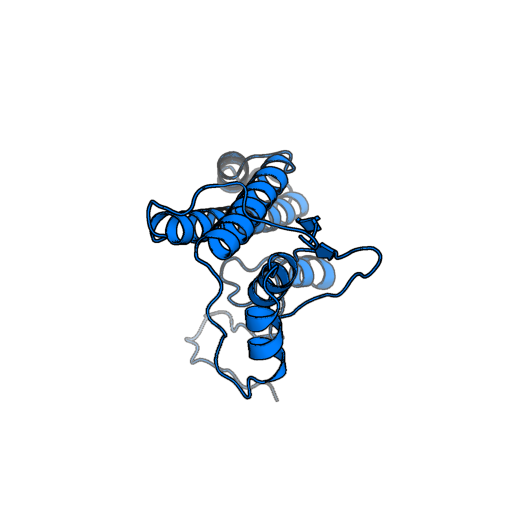R A N 1
ATOM 843 C CA . TYR A 1 109 ? -1.125 11.661 5.777 1.00 96.62 109 TYR A CA 1
ATOM 844 C C . TYR A 1 109 ? -0.818 12.774 6.794 1.00 96.62 109 TYR A C 1
ATOM 846 O O . TYR A 1 109 ? 0.339 13.155 6.962 1.00 96.62 109 TYR A O 1
ATOM 854 N N . PRO A 1 110 ? -1.833 13.277 7.525 1.00 96.88 110 PRO A N 1
ATOM 855 C CA . PRO A 1 110 ? -1.650 14.359 8.496 1.00 96.88 110 PRO A CA 1
ATOM 856 C C . PRO A 1 110 ? -0.931 13.922 9.779 1.00 96.88 110 PRO A C 1
ATOM 858 O O . PRO A 1 110 ? -0.490 14.772 10.544 1.00 96.88 110 PRO A O 1
ATOM 861 N N . THR A 1 111 ? -0.859 12.617 10.028 1.00 96.81 111 THR A N 1
ATOM 862 C CA . THR A 1 111 ? -0.194 12.014 11.185 1.00 96.81 111 THR A CA 1
ATOM 863 C C . THR A 1 111 ? 0.795 10.954 10.722 1.00 96.81 111 THR A C 1
ATOM 865 O O . THR A 1 111 ? 0.672 10.413 9.618 1.00 96.81 111 THR A O 1
ATOM 868 N N . THR A 1 112 ? 1.749 10.598 11.573 1.00 97.31 112 THR A N 1
ATOM 869 C CA . THR A 1 112 ? 2.680 9.483 11.354 1.00 97.31 112 THR A CA 1
ATOM 870 C C . THR A 1 112 ? 2.086 8.155 11.831 1.00 97.31 112 THR A C 1
ATOM 872 O O . THR A 1 112 ? 0.970 8.108 12.351 1.00 97.31 112 THR A O 1
ATOM 875 N N . LEU A 1 113 ? 2.786 7.044 11.585 1.00 96.50 113 LEU A N 1
ATOM 876 C CA . LEU A 1 113 ? 2.377 5.738 12.105 1.00 96.50 113 LEU A CA 1
ATOM 877 C C . LEU A 1 113 ? 2.486 5.699 13.638 1.00 96.50 113 LEU A C 1
ATOM 879 O O . LEU A 1 113 ? 1.543 5.273 14.300 1.00 96.50 113 LEU A O 1
ATOM 883 N N . ASP A 1 114 ? 3.593 6.201 14.184 1.00 97.19 114 ASP A N 1
ATOM 884 C CA . ASP A 1 114 ? 3.860 6.206 15.626 1.00 97.19 114 ASP A CA 1
ATOM 885 C C . ASP A 1 114 ? 2.856 7.082 16.388 1.00 97.19 114 ASP A C 1
ATOM 887 O O . ASP A 1 114 ? 2.390 6.715 17.466 1.00 97.19 114 ASP A O 1
ATOM 891 N N . GLU A 1 115 ? 2.460 8.220 15.807 1.00 96.69 115 GLU A N 1
ATOM 892 C CA . GLU A 1 115 ? 1.406 9.075 16.363 1.00 96.69 115 GLU A CA 1
ATOM 893 C C . GLU A 1 115 ? 0.058 8.350 16.436 1.00 96.69 115 GLU A C 1
ATOM 895 O O . GLU A 1 115 ? -0.633 8.444 17.450 1.00 96.69 115 GLU A O 1
ATOM 900 N N . ASP A 1 116 ? -0.319 7.602 15.395 1.00 96.88 116 ASP A N 1
ATOM 901 C CA . ASP A 1 116 ? -1.565 6.831 15.408 1.00 96.88 116 ASP A CA 1
ATOM 902 C C . ASP A 1 116 ? -1.531 5.702 16.443 1.00 96.88 116 ASP A C 1
ATOM 904 O O . ASP A 1 116 ? -2.537 5.444 17.108 1.00 96.88 116 ASP A O 1
ATOM 908 N N . GLU A 1 117 ? -0.387 5.032 16.599 1.00 96.12 117 GLU A N 1
ATOM 909 C CA . GLU A 1 117 ? -0.203 4.013 17.635 1.00 96.12 117 GLU A CA 1
ATOM 910 C C . GLU A 1 117 ? -0.299 4.612 19.041 1.00 96.12 117 GLU A C 1
ATOM 912 O O . GLU A 1 117 ? -1.002 4.057 19.889 1.00 96.12 117 GLU A O 1
ATOM 917 N N . ALA A 1 118 ? 0.315 5.776 19.269 1.00 96.50 118 ALA A N 1
ATOM 918 C CA . ALA A 1 118 ? 0.225 6.493 20.536 1.00 96.50 118 ALA A CA 1
ATOM 919 C C . ALA A 1 118 ? -1.215 6.939 20.851 1.00 96.50 118 ALA A C 1
ATOM 921 O O . ALA A 1 118 ? -1.700 6.696 21.957 1.00 96.50 118 ALA A O 1
ATOM 922 N N . MET A 1 119 ? -1.929 7.518 19.876 1.00 94.44 119 MET A N 1
ATOM 923 C CA . MET A 1 119 ? -3.327 7.946 20.046 1.00 94.44 119 MET A CA 1
ATOM 924 C C . MET A 1 119 ? -4.258 6.776 20.400 1.00 94.44 119 MET A C 1
ATOM 926 O O . MET A 1 119 ? -5.175 6.929 21.207 1.00 94.44 119 MET A O 1
ATOM 930 N N . LEU A 1 120 ? -4.038 5.601 19.802 1.00 94.88 120 LEU A N 1
ATOM 931 C CA . LEU A 1 120 ? -4.828 4.403 20.102 1.00 94.88 120 LEU A CA 1
ATOM 932 C C . LEU A 1 120 ? -4.462 3.780 21.454 1.00 94.88 120 LEU A C 1
ATOM 934 O O . LEU A 1 120 ? -5.338 3.221 22.111 1.00 94.88 120 LEU A O 1
ATOM 938 N N . ALA A 1 121 ? -3.201 3.887 21.881 1.00 95.50 121 ALA A N 1
ATOM 939 C CA . ALA A 1 121 ? -2.754 3.405 23.187 1.00 95.50 121 ALA A CA 1
ATOM 940 C C . ALA A 1 121 ? -3.275 4.265 24.352 1.00 95.50 121 ALA A C 1
ATOM 942 O O . ALA A 1 121 ? -3.539 3.734 25.429 1.00 95.50 121 ALA A O 1
ATOM 943 N N . GLU A 1 122 ? -3.448 5.575 24.143 1.00 93.31 122 GLU A N 1
ATOM 944 C CA . GLU A 1 122 ? -3.992 6.495 25.152 1.00 93.31 122 GLU A CA 1
ATOM 945 C C . GLU A 1 122 ? -5.459 6.180 25.501 1.00 93.31 122 GLU A C 1
ATOM 947 O O . GLU A 1 122 ? -5.881 6.342 26.646 1.00 93.31 122 GLU A O 1
ATOM 952 N N . GLY A 1 123 ? -6.244 5.713 24.522 1.00 88.44 123 GLY A N 1
ATOM 953 C CA . GLY A 1 123 ? -7.640 5.309 24.726 1.00 88.44 123 GLY A CA 1
ATOM 954 C C . GLY A 1 123 ? -8.613 6.464 25.006 1.00 88.44 123 GLY A C 1
ATOM 955 O O . GLY A 1 123 ? -9.730 6.222 25.459 1.00 88.44 123 GLY A O 1
ATOM 956 N N . SER A 1 124 ? -8.214 7.713 24.745 1.00 89.25 124 SER A N 1
ATOM 957 C CA . SER A 1 124 ? -9.028 8.921 24.971 1.00 89.25 124 SER A CA 1
ATOM 958 C C . SER A 1 124 ? -9.852 9.357 23.748 1.00 89.25 124 SER A C 1
ATOM 960 O O . SER A 1 124 ? -10.610 10.327 23.814 1.00 89.25 124 SER A O 1
ATOM 962 N N . LEU A 1 125 ? -9.722 8.650 22.621 1.00 92.94 125 LEU A N 1
ATOM 963 C CA . LEU A 1 125 ? -10.418 8.972 21.378 1.00 92.94 125 LEU A CA 1
ATOM 964 C C . LEU A 1 125 ? -11.917 8.663 21.462 1.00 92.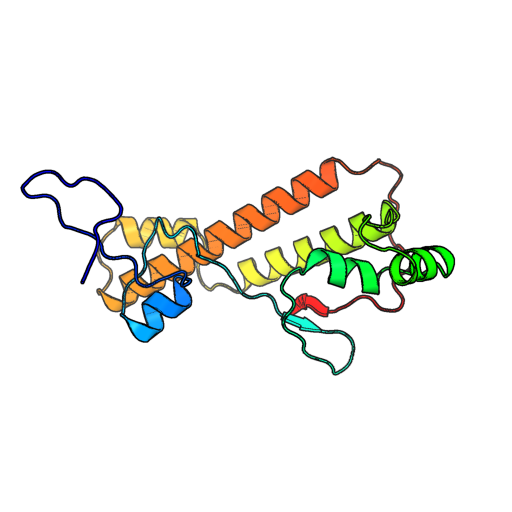94 125 LEU A C 1
ATOM 966 O O . LEU A 1 125 ? -12.344 7.636 21.982 1.00 92.94 125 LEU A O 1
ATOM 970 N N . GLU A 1 126 ? -12.731 9.520 20.849 1.00 95.06 126 GLU A N 1
ATOM 971 C CA . GLU A 1 126 ? -14.134 9.194 20.605 1.00 95.06 126 GLU A CA 1
ATOM 972 C C . GLU A 1 126 ? -14.254 7.953 19.702 1.00 95.06 126 GLU A C 1
ATOM 974 O O . GLU A 1 126 ? -13.468 7.823 18.758 1.00 95.06 126 GLU A O 1
ATOM 979 N N . PRO A 1 127 ? -15.282 7.097 19.872 1.00 93.88 127 PRO A N 1
ATOM 980 C CA . PRO A 1 127 ? -15.365 5.815 19.169 1.00 93.88 127 PRO A CA 1
ATOM 981 C C . PRO A 1 127 ? -15.208 5.909 17.644 1.00 93.88 127 PRO A C 1
ATOM 983 O O . PRO A 1 127 ? -14.506 5.112 17.033 1.00 93.88 127 PRO A O 1
ATOM 986 N N . LYS A 1 128 ? -15.816 6.913 16.999 1.00 94.00 128 LYS A N 1
ATOM 987 C CA . LYS A 1 128 ? -15.687 7.101 15.541 1.00 94.00 128 LYS A CA 1
ATOM 988 C C . LYS A 1 128 ? -14.271 7.497 15.126 1.00 94.00 128 LYS A C 1
ATOM 990 O O . LYS A 1 128 ? -13.791 7.037 14.092 1.00 94.00 128 LYS A O 1
ATOM 995 N N . LYS A 1 129 ? -13.622 8.348 15.924 1.00 94.38 129 LYS A N 1
ATOM 996 C CA . LYS A 1 129 ? -12.244 8.776 15.687 1.00 94.38 129 LYS A CA 1
ATOM 997 C C . LYS A 1 129 ? -11.292 7.604 15.896 1.00 94.38 129 LYS A C 1
ATOM 999 O O . LYS A 1 129 ? -10.428 7.395 15.062 1.00 94.38 129 LYS A O 1
ATOM 1004 N N . GLU A 1 130 ? -11.520 6.791 16.924 1.00 95.31 130 GLU A N 1
ATOM 1005 C CA . GLU A 1 130 ? -10.749 5.575 17.181 1.00 95.31 130 GLU A CA 1
ATOM 1006 C C . GLU A 1 130 ? -10.789 4.607 15.990 1.00 95.31 130 GLU A C 1
ATOM 1008 O O . GLU A 1 130 ? -9.742 4.175 15.510 1.00 95.31 130 GLU A O 1
ATOM 1013 N N . VAL A 1 131 ? -11.978 4.305 15.451 1.00 96.12 131 VAL A N 1
ATOM 1014 C CA . VAL A 1 131 ? -12.092 3.402 14.293 1.00 96.12 131 VAL A CA 1
ATOM 1015 C C . VAL A 1 131 ? -11.424 3.997 13.044 1.00 96.12 131 VAL A C 1
ATOM 1017 O O . VAL A 1 131 ? -10.736 3.275 12.321 1.00 96.12 131 VAL A O 1
ATOM 1020 N N . ALA A 1 132 ? -11.566 5.304 12.801 1.00 95.19 132 ALA A N 1
ATOM 1021 C CA . ALA A 1 132 ? -10.879 5.973 11.695 1.00 95.19 132 ALA A CA 1
ATOM 1022 C C . ALA A 1 132 ? -9.348 5.924 11.854 1.00 95.19 132 ALA A C 1
ATOM 1024 O O . ALA A 1 132 ? -8.646 5.587 10.902 1.00 95.19 132 ALA A O 1
ATOM 1025 N N . THR A 1 133 ? -8.831 6.180 13.060 1.00 96.50 133 THR A N 1
ATOM 1026 C CA . THR A 1 133 ? -7.398 6.083 13.369 1.00 96.50 133 THR A CA 1
ATOM 1027 C C . THR A 1 133 ? -6.886 4.654 13.183 1.00 96.50 133 THR A C 1
ATOM 1029 O O . THR A 1 133 ? -5.820 4.467 12.603 1.00 96.50 133 THR A O 1
ATOM 1032 N N . ARG A 1 134 ? -7.655 3.625 13.576 1.00 97.00 134 ARG A N 1
ATOM 1033 C CA . ARG A 1 134 ? -7.299 2.217 13.312 1.00 97.00 134 ARG A CA 1
ATOM 1034 C C . ARG A 1 134 ? -7.165 1.930 11.817 1.00 97.00 134 ARG A C 1
ATOM 1036 O O . ARG A 1 134 ? -6.188 1.289 11.434 1.00 97.00 134 ARG A O 1
ATOM 1043 N N . LEU A 1 135 ? -8.102 2.404 10.985 1.00 96.75 135 LEU A N 1
ATOM 1044 C CA . LEU A 1 135 ? -8.026 2.227 9.528 1.00 96.75 135 LEU A CA 1
ATOM 1045 C C . LEU A 1 135 ? -6.773 2.902 8.956 1.00 96.75 135 LEU A C 1
ATOM 1047 O O . LEU A 1 135 ? -5.982 2.247 8.284 1.00 96.75 135 LEU A O 1
ATOM 1051 N N . VAL A 1 136 ? -6.572 4.187 9.259 1.00 96.62 136 VAL A N 1
ATOM 1052 C CA . VAL A 1 136 ? -5.441 4.973 8.737 1.00 96.62 136 VAL A CA 1
ATOM 1053 C C . VAL A 1 136 ? -4.100 4.365 9.155 1.00 96.62 136 VAL A C 1
ATOM 1055 O O . VAL A 1 136 ? -3.196 4.229 8.330 1.00 96.62 136 VAL A O 1
ATOM 1058 N N . ARG A 1 137 ? -3.984 3.910 10.407 1.00 97.25 137 ARG A N 1
ATOM 1059 C CA . ARG A 1 137 ? -2.804 3.188 10.894 1.00 97.25 137 ARG A CA 1
ATOM 1060 C C . ARG A 1 137 ? -2.536 1.921 10.075 1.00 97.25 137 ARG A C 1
ATOM 1062 O O . ARG A 1 137 ? -1.388 1.661 9.725 1.00 97.25 137 ARG A O 1
ATOM 1069 N N . LEU A 1 138 ? -3.565 1.120 9.773 1.00 97.06 138 LEU A N 1
ATOM 1070 C CA . LEU A 1 138 ? -3.408 -0.096 8.961 1.00 97.06 138 LEU A CA 1
ATOM 1071 C C . LEU A 1 138 ? -2.977 0.227 7.525 1.00 97.06 138 LEU A C 1
ATOM 1073 O O . LEU A 1 138 ? -2.081 -0.434 7.003 1.00 97.06 138 LEU A O 1
ATOM 1077 N N . GLU A 1 139 ? -3.532 1.277 6.915 1.00 96.06 139 GLU A N 1
ATOM 1078 C CA . GLU A 1 139 ? -3.088 1.750 5.597 1.00 96.06 139 GLU A CA 1
ATOM 1079 C C . GLU A 1 139 ? -1.606 2.136 5.598 1.00 96.06 139 GLU A C 1
ATOM 1081 O O . GLU A 1 139 ? -0.854 1.692 4.729 1.00 96.06 139 GLU A O 1
ATOM 1086 N N . LYS A 1 140 ? -1.155 2.892 6.607 1.00 97.56 140 LYS A N 1
ATOM 1087 C CA . LYS A 1 140 ? 0.263 3.247 6.764 1.00 97.56 140 LYS A CA 1
ATOM 1088 C C . LYS A 1 140 ? 1.145 2.017 6.959 1.00 97.56 140 LYS A C 1
ATOM 1090 O O . LYS A 1 140 ? 2.194 1.932 6.326 1.00 97.56 140 LYS A O 1
ATOM 1095 N N . LYS A 1 141 ? 0.726 1.042 7.778 1.00 97.00 141 LYS A N 1
ATOM 1096 C CA . LYS A 1 141 ? 1.459 -0.229 7.946 1.00 97.00 141 LYS A CA 1
ATOM 1097 C C . LYS A 1 141 ? 1.612 -0.970 6.619 1.00 97.00 141 LYS A C 1
ATOM 1099 O O . LYS A 1 141 ? 2.718 -1.400 6.299 1.00 97.00 141 LYS A O 1
ATOM 1104 N N . MET A 1 142 ? 0.541 -1.062 5.827 1.00 95.12 142 MET A N 1
ATOM 1105 C CA . MET A 1 142 ? 0.596 -1.658 4.487 1.00 95.12 142 MET A CA 1
ATOM 1106 C C . MET A 1 142 ? 1.563 -0.899 3.571 1.00 95.12 142 MET A C 1
ATOM 1108 O O . MET A 1 142 ? 2.415 -1.520 2.943 1.00 95.12 142 MET A O 1
ATOM 1112 N N . LEU A 1 143 ? 1.491 0.436 3.538 1.00 96.00 143 LEU A N 1
ATOM 1113 C CA . LEU A 1 143 ? 2.387 1.271 2.729 1.00 96.00 143 LEU A CA 1
ATOM 1114 C C . LEU A 1 143 ? 3.861 1.110 3.122 1.00 96.00 143 LEU A C 1
ATOM 1116 O O . LEU A 1 143 ? 4.711 0.983 2.241 1.00 96.00 143 LEU A O 1
ATOM 1120 N N . HIS A 1 144 ? 4.171 1.073 4.421 1.00 97.06 144 HIS A N 1
ATOM 1121 C CA . HIS A 1 144 ? 5.524 0.798 4.910 1.00 97.06 144 HIS A CA 1
ATOM 1122 C C . HIS A 1 144 ? 6.003 -0.602 4.513 1.00 97.06 144 HIS A C 1
ATOM 1124 O O . HIS A 1 144 ? 7.135 -0.734 4.052 1.00 97.06 144 HIS A O 1
ATOM 1130 N N . GLY A 1 145 ? 5.143 -1.621 4.617 1.00 96.12 145 GLY A N 1
ATOM 1131 C CA . GLY A 1 145 ? 5.453 -2.981 4.166 1.00 96.12 145 GLY A CA 1
ATOM 1132 C C . GLY A 1 145 ? 5.739 -3.052 2.663 1.00 96.12 145 GLY A C 1
ATOM 1133 O O . GLY A 1 145 ? 6.747 -3.624 2.253 1.00 96.12 145 GLY A O 1
ATOM 1134 N N . CYS A 1 146 ? 4.914 -2.402 1.834 1.00 94.12 146 CYS A N 1
ATOM 1135 C CA . CYS A 1 146 ? 5.153 -2.292 0.392 1.00 94.12 146 CYS A CA 1
ATOM 1136 C C . CYS A 1 146 ? 6.467 -1.564 0.083 1.00 94.12 146 CYS A C 1
ATOM 1138 O O . CYS A 1 146 ? 7.219 -1.994 -0.788 1.00 94.12 146 CYS A O 1
ATOM 1140 N N . LEU A 1 147 ? 6.755 -0.473 0.800 1.00 96.00 147 LEU A N 1
ATOM 1141 C CA . LEU A 1 147 ? 7.979 0.302 0.622 1.00 96.00 147 LEU A CA 1
ATOM 1142 C C . LEU A 1 147 ? 9.216 -0.520 0.998 1.00 96.00 147 LEU A C 1
ATOM 1144 O O . LEU A 1 147 ? 10.218 -0.475 0.286 1.00 96.00 147 LEU A O 1
ATOM 1148 N N . GLN A 1 148 ? 9.157 -1.271 2.097 1.00 96.94 148 GLN A N 1
ATOM 1149 C CA . GLN A 1 148 ? 10.232 -2.170 2.501 1.00 96.94 148 GLN A CA 1
ATOM 1150 C C . GLN A 1 148 ? 10.476 -3.238 1.429 1.00 96.94 148 GLN A C 1
ATOM 1152 O O . GLN A 1 148 ? 11.599 -3.346 0.942 1.00 96.94 148 GLN A O 1
ATOM 1157 N N . ALA A 1 149 ? 9.426 -3.942 0.997 1.00 94.50 149 ALA A N 1
ATOM 1158 C CA . ALA A 1 149 ? 9.532 -4.970 -0.037 1.00 94.50 149 ALA A CA 1
ATOM 1159 C C . ALA A 1 149 ? 10.114 -4.412 -1.349 1.00 94.50 149 ALA A C 1
ATOM 1161 O O . ALA A 1 149 ? 11.002 -5.018 -1.941 1.00 94.50 149 ALA A O 1
ATOM 1162 N N . ALA A 1 150 ? 9.676 -3.225 -1.786 1.00 92.12 150 ALA A N 1
ATOM 1163 C CA . ALA A 1 150 ? 10.212 -2.578 -2.984 1.00 92.12 150 ALA A CA 1
ATOM 1164 C C . ALA A 1 150 ? 11.716 -2.269 -2.861 1.00 92.12 150 ALA A C 1
ATOM 1166 O O . ALA A 1 150 ? 12.470 -2.519 -3.799 1.00 92.12 150 ALA A O 1
ATOM 1167 N N . ASN A 1 151 ? 12.176 -1.775 -1.706 1.00 93.12 151 ASN A N 1
ATOM 1168 C CA . ASN A 1 151 ? 13.604 -1.532 -1.475 1.00 93.12 151 ASN A CA 1
ATOM 1169 C C . ASN A 1 151 ? 14.416 -2.834 -1.417 1.00 93.12 151 ASN A C 1
ATOM 1171 O O . ASN A 1 151 ? 15.541 -2.866 -1.912 1.00 93.12 151 ASN A O 1
ATOM 1175 N N . GLU A 1 152 ? 13.855 -3.904 -0.849 1.00 94.25 152 GLU A N 1
ATOM 1176 C CA . GLU A 1 152 ? 14.479 -5.231 -0.853 1.00 94.25 152 GLU A CA 1
ATOM 1177 C C . GLU A 1 152 ? 14.653 -5.746 -2.289 1.00 94.25 152 GLU A C 1
ATOM 1179 O O . GLU A 1 152 ? 15.756 -6.161 -2.653 1.00 94.25 152 GLU A O 1
ATOM 1184 N N . PHE A 1 153 ? 13.632 -5.609 -3.146 1.00 90.62 153 PHE A N 1
ATOM 1185 C CA . PHE A 1 153 ? 13.754 -5.930 -4.573 1.00 90.62 153 PHE A CA 1
ATOM 1186 C C . PHE A 1 153 ? 14.836 -5.096 -5.266 1.00 90.62 153 PHE A C 1
ATOM 1188 O O . PHE A 1 153 ? 15.674 -5.664 -5.961 1.00 90.62 153 PHE A O 1
ATOM 1195 N N . ILE A 1 154 ? 14.876 -3.777 -5.031 1.00 89.56 154 ILE A N 1
ATOM 1196 C CA . ILE A 1 154 ? 15.915 -2.895 -5.593 1.00 89.56 154 ILE A CA 1
ATOM 1197 C C . ILE A 1 154 ? 17.314 -3.335 -5.143 1.00 89.56 154 ILE A C 1
ATOM 1199 O O . ILE A 1 154 ? 18.242 -3.332 -5.949 1.00 89.56 154 ILE A O 1
ATOM 1203 N N . SER A 1 155 ? 17.477 -3.725 -3.875 1.00 89.44 155 SER A N 1
ATOM 1204 C CA . SER A 1 155 ? 18.769 -4.167 -3.332 1.00 89.44 155 SER A CA 1
ATOM 1205 C C . SER A 1 155 ? 19.268 -5.487 -3.930 1.00 89.44 155 SER A C 1
ATOM 1207 O O . SER A 1 155 ? 20.468 -5.748 -3.907 1.00 89.44 155 SER A O 1
ATOM 1209 N N . GLY A 1 156 ? 18.361 -6.305 -4.476 1.00 88.25 156 GLY A N 1
ATOM 1210 C CA . GLY A 1 156 ? 18.689 -7.551 -5.168 1.00 88.25 156 GLY A CA 1
ATOM 1211 C C . GLY A 1 156 ? 19.017 -7.383 -6.656 1.00 88.25 156 GLY A C 1
ATOM 1212 O O . GLY A 1 156 ? 19.414 -8.359 -7.294 1.00 88.25 156 GLY A O 1
ATOM 1213 N N . LEU A 1 157 ? 18.848 -6.184 -7.226 1.00 85.88 157 LEU A N 1
ATOM 1214 C CA . LEU A 1 157 ? 19.183 -5.913 -8.626 1.00 85.88 157 LEU A CA 1
ATOM 1215 C C . LEU A 1 157 ? 20.703 -5.746 -8.817 1.00 85.88 157 LEU A C 1
ATOM 1217 O O . LEU A 1 157 ? 21.388 -5.259 -7.920 1.00 85.88 157 LEU A O 1
ATOM 1221 N N . PRO A 1 158 ? 21.255 -6.120 -9.987 1.00 83.56 158 PRO A N 1
ATOM 1222 C CA . PRO A 1 158 ? 22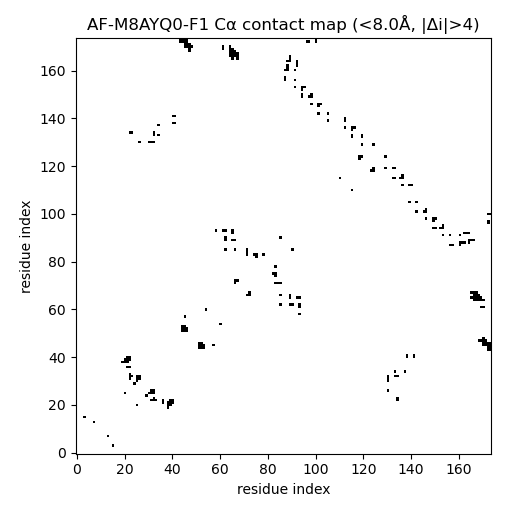.692 -6.022 -10.239 1.00 83.56 158 PRO A CA 1
ATOM 1223 C C . PRO A 1 158 ? 23.195 -4.565 -10.324 1.00 83.56 158 PRO A C 1
ATOM 1225 O O . PRO A 1 158 ? 22.531 -3.703 -10.888 1.00 83.56 158 PRO A O 1
ATOM 1228 N N . ASP A 1 159 ? 24.422 -4.303 -9.854 1.00 67.06 159 ASP A N 1
ATOM 1229 C CA . ASP A 1 159 ? 24.995 -2.947 -9.687 1.00 67.06 159 ASP A CA 1
ATOM 1230 C C . ASP A 1 159 ? 25.074 -2.082 -10.963 1.00 67.06 159 ASP A C 1
ATOM 1232 O O . ASP A 1 159 ? 25.170 -0.858 -10.889 1.00 67.06 159 ASP A O 1
ATOM 1236 N N . HIS A 1 160 ? 25.039 -2.692 -12.150 1.00 62.81 160 HIS A N 1
ATOM 1237 C CA . HIS A 1 160 ? 25.135 -1.992 -13.437 1.00 62.81 160 HIS A CA 1
ATOM 1238 C C . HIS A 1 160 ? 23.784 -1.479 -13.968 1.00 62.81 160 HIS A C 1
ATOM 1240 O O . HIS A 1 160 ? 23.689 -1.070 -15.126 1.00 62.81 160 HIS A O 1
ATOM 1246 N N . THR A 1 161 ? 22.736 -1.467 -13.140 1.00 61.91 161 THR A N 1
ATOM 1247 C CA . THR A 1 161 ? 21.457 -0.810 -13.451 1.00 61.91 161 THR A CA 1
ATOM 1248 C C . THR A 1 161 ? 21.608 0.711 -13.365 1.00 61.91 161 THR A C 1
ATOM 1250 O O . THR A 1 161 ? 21.284 1.325 -12.348 1.00 61.91 161 THR A O 1
ATOM 1253 N N . VAL A 1 162 ? 22.167 1.328 -14.404 1.00 61.25 162 VAL A N 1
ATOM 1254 C CA . VAL A 1 162 ? 22.383 2.780 -14.451 1.00 61.25 162 VAL A CA 1
ATOM 1255 C C . VAL A 1 162 ? 21.113 3.478 -14.939 1.00 61.25 162 VAL A C 1
ATOM 1257 O O . VAL A 1 162 ? 20.646 3.227 -16.045 1.00 61.25 162 VAL A O 1
ATOM 1260 N N . SER A 1 163 ? 20.566 4.374 -14.116 1.00 56.62 163 SER A N 1
ATOM 1261 C CA . SER A 1 163 ? 19.523 5.321 -14.511 1.00 56.62 163 SER A CA 1
ATOM 1262 C C . SER A 1 163 ? 20.134 6.530 -15.244 1.00 56.62 163 SER A C 1
ATOM 1264 O O . SER A 1 163 ? 21.269 6.915 -14.948 1.00 56.62 163 SER A O 1
ATOM 1266 N N . PRO A 1 164 ? 19.411 7.175 -16.179 1.00 67.12 164 PRO A N 1
ATOM 1267 C CA . PRO A 1 164 ? 18.025 6.920 -16.574 1.00 67.12 164 PRO A CA 1
ATOM 1268 C C . PRO A 1 164 ? 17.887 5.826 -17.646 1.00 67.12 164 PRO A C 1
ATOM 1270 O O . PRO A 1 164 ? 18.587 5.834 -18.657 1.00 67.12 164 PRO A O 1
ATOM 1273 N N . CYS A 1 165 ? 16.929 4.921 -17.442 1.00 69.75 165 CYS A N 1
ATOM 1274 C CA . CYS A 1 165 ? 16.512 3.943 -18.445 1.00 69.75 165 CYS A CA 1
ATOM 1275 C C . CYS A 1 165 ? 15.566 4.608 -19.461 1.00 69.75 165 CYS A C 1
ATOM 1277 O O . CYS A 1 165 ? 14.828 5.526 -19.084 1.00 69.75 165 CYS A O 1
ATOM 1279 N N . PRO A 1 166 ? 15.539 4.167 -20.730 1.00 70.00 166 PRO A N 1
ATOM 1280 C CA . PRO A 1 166 ? 14.570 4.660 -21.702 1.00 70.00 166 PRO A CA 1
ATOM 1281 C C . PRO A 1 166 ? 13.145 4.337 -21.233 1.00 70.00 166 PRO A C 1
ATOM 1283 O O . PRO A 1 166 ? 12.849 3.204 -20.863 1.00 70.00 166 PRO A O 1
ATOM 1286 N N . ALA A 1 167 ? 12.279 5.347 -21.199 1.00 68.69 167 ALA A N 1
ATOM 1287 C CA . ALA A 1 167 ? 10.952 5.250 -20.595 1.00 68.69 167 ALA A CA 1
ATOM 1288 C C . ALA A 1 167 ? 9.937 6.081 -21.398 1.00 68.69 167 ALA A C 1
ATOM 1290 O O . ALA A 1 167 ? 9.412 7.087 -20.925 1.00 68.69 167 ALA A O 1
ATOM 1291 N N . LEU A 1 168 ? 9.722 5.699 -22.661 1.00 66.69 168 LEU A N 1
ATOM 1292 C CA . LEU A 1 168 ? 8.901 6.465 -23.610 1.00 66.69 168 LEU A CA 1
ATOM 1293 C C . LEU A 1 168 ? 7.410 6.493 -23.242 1.00 66.69 168 LEU A C 1
ATOM 1295 O O . LEU A 1 168 ? 6.725 7.459 -23.574 1.00 66.69 168 LEU A O 1
ATOM 1299 N N . TYR A 1 169 ? 6.922 5.462 -22.548 1.00 72.50 169 TYR A N 1
ATOM 1300 C CA . TYR A 1 169 ? 5.510 5.281 -22.202 1.00 72.50 169 TYR A CA 1
ATOM 1301 C C . TYR A 1 169 ? 5.302 5.047 -20.702 1.00 72.50 169 TYR A C 1
ATOM 1303 O O . TYR A 1 169 ? 4.334 4.393 -20.310 1.00 72.50 169 TYR A O 1
ATOM 1311 N N . ALA A 1 170 ? 6.210 5.555 -19.858 1.00 74.62 170 ALA A N 1
ATOM 1312 C CA . ALA A 1 170 ? 6.127 5.334 -18.419 1.00 74.62 170 ALA A CA 1
ATOM 1313 C C . ALA A 1 170 ? 4.766 5.807 -17.870 1.00 74.62 170 ALA A C 1
ATOM 1315 O O . ALA A 1 170 ? 4.373 6.953 -18.116 1.00 74.62 170 ALA A O 1
ATOM 1316 N N . PRO A 1 171 ? 4.033 4.943 -17.144 1.00 78.94 171 PRO A N 1
ATOM 1317 C CA . PRO A 1 171 ? 2.750 5.301 -16.555 1.00 78.94 171 PRO A CA 1
ATOM 1318 C C . PRO A 1 171 ? 2.934 6.336 -15.448 1.00 78.94 171 PRO A C 1
ATOM 1320 O O . PRO A 1 171 ? 4.011 6.467 -14.877 1.00 78.94 171 PRO A O 1
ATOM 1323 N N . GLU A 1 172 ? 1.863 7.025 -15.072 1.00 80.94 172 GLU A N 1
ATOM 1324 C CA . GLU A 1 172 ? 1.818 7.858 -13.869 1.00 80.94 172 GLU A CA 1
ATOM 1325 C C . GLU A 1 172 ? 1.084 7.115 -12.746 1.00 80.94 172 GLU A C 1
ATOM 1327 O O . GLU A 1 172 ? -0.026 6.613 -12.945 1.00 80.94 172 GLU A O 1
ATOM 1332 N N . LEU A 1 173 ? 1.686 7.086 -11.555 1.00 80.19 173 LEU A N 1
ATOM 1333 C CA . LEU A 1 173 ? 1.049 6.620 -10.320 1.00 80.19 173 LEU A CA 1
ATOM 1334 C C . LEU A 1 173 ? 0.422 7.818 -9.595 1.00 80.19 173 LEU A C 1
ATOM 1336 O O . LEU A 1 173 ? 1.117 8.813 -9.365 1.00 80.19 173 LEU A O 1
ATOM 1340 N N . LYS A 1 174 ? -0.872 7.730 -9.259 1.00 72.62 174 LYS A N 1
ATOM 1341 C CA . LYS A 1 174 ? -1.651 8.809 -8.619 1.00 72.62 174 LYS A CA 1
ATOM 1342 C C . LYS A 1 174 ? -2.257 8.408 -7.279 1.00 72.62 174 LYS A C 1
ATOM 1344 O O . LYS A 1 174 ? -2.538 7.207 -7.043 1.00 72.62 174 LYS A O 1
#

Mean predicted aligned error: 8.82 Å

Solvent-accessible surface area (backbone atoms only — not comparable to full-atom values): 10886 Å² total; per-residue (Å²): 137,89,78,77,93,66,91,78,62,91,91,59,84,86,83,82,85,88,67,90,60,24,42,75,55,36,33,76,77,71,72,44,65,62,94,82,51,90,50,52,73,82,90,77,49,48,31,56,90,91,49,80,61,90,64,95,58,58,66,69,56,46,49,58,16,32,60,74,50,71,68,63,54,49,42,59,77,68,46,94,78,65,85,64,85,71,55,68,36,42,54,45,52,45,43,52,52,49,46,53,46,46,50,54,56,59,68,67,46,97,63,56,60,68,55,42,52,50,52,62,69,69,64,78,57,55,72,71,56,44,47,50,44,54,48,53,36,51,52,47,52,51,46,50,52,52,42,51,52,44,51,52,54,58,72,71,51,68,91,82,51,61,80,86,54,71,53,89,51,56,55,48,79,100

Nearest PDB structures (foldseek):
  6ict-assembly1_A  TM=8.541E-01  e=6.498E-05  Homo sapiens
  6v62-assembly1_A  TM=8.218E-01  e=4.578E-05  Homo sapiens
  6ox4-assembly1_A  TM=8.4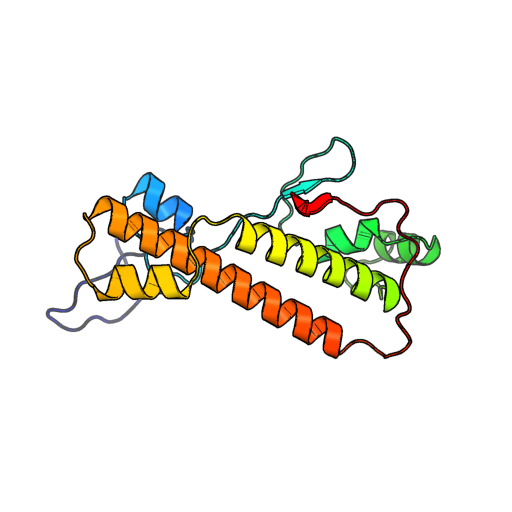79E-01  e=9.225E-05  Homo sapiens
  6wk2-assembly1_A  TM=7.548E-01  e=4.578E-05  Homo sapiens
  6ox1-assembly2_B  TM=7.573E-01  e=5.782E-05  Homo sapiens

Foldseek 3Di:
DQDQPDDDDPPDDGDGDPPQDAQVVCCVPPNAGDLPRPNHDDFWWKAFPPDTDRDPDVLVVQLVQLDPDPVQVVCVVPDPDDDRDRDLLSLLVSLVLLLVLLVVVQVPDPDHLVRLVVVLVVVPDDSSVVRVSSNVNSVNVVSVVSNVVSVVVNVPGDPPNDDDRDRNGRIHID

Sequence (174 aa):
MVVMGNQYDRGVRAKVRCGPQPNSRLLLNYGFVDEDNPYDRIAIEVCVGKEKETISEMLPYLRLGYISDPDEMQCILSSEGDTCPVSPCSERAVLDQLVVYLKSRLAGYPTTLDEDEAMLAEGSLEPKKEVATRLVRLEKKMLHGCLQAANEFISGLPDHTVSPCPALYAPELK

Secondary structure (DSSP, 8-state):
-PPPSS---TTSPPPPP-SS--HHHHHHHHS---TT-TT------EEETTEEE--S-HHHHHHHHT---HHHHHHHHH-SS--PPPPHHHHHHHHHHHHHHHHHHHHTSSS-HHHHHHHHHH--S-HHHHHHHHHHHHHHHHHHHHHHHHHHHHHTS-TT-PSPPP-TTPPEE-

InterPro domains:
  IPR015353 Rubisco LSMT, substrate-binding domain [PF09273] (48-143)
  IPR036464 Rubisco LSMT, substrate-binding domain superfamily [G3DSA:3.90.1420.10] (25-153)
  IPR036464 Rubisco LSMT, substrate-binding domain superfamily [SSF81822] (29-154)
  IPR050600 SETD3/SETD6 methyltransferase [PTHR13271] (17-144)

Organism: Triticum urartu (NCBI:txid4572)